Protein AF-A0A8T0HLG1-F1 (afdb_monomer)

Mean predicted aligned error: 7.29 Å

InterPro domains:
  IPR002885 Pentatricopeptide repeat [PF01535] (1-24)
  IPR002885 Pentatricopeptide repeat [PF01535] (26-55)
  IPR002885 Pentatricopeptide repeat [PS51375] (24-58)
  IPR002885 Pentatricopeptide repeat [TIGR00756] (26-59)
  IPR011990 Tetratricopeptide-like helical domain superfamily [G3DSA:1.25.40.10] (1-60)
  IPR046960 Pentatricopeptide repeat-containing protein At4g14850-like, plant [PTHR47926] (1-59)

Organism: Ceratodon purpureus (NCBI:txid3225)

Structure (mmCIF, N/CA/C/O backbone):
data_AF-A0A8T0HLG1-F1
#
_entry.id   AF-A0A8T0HLG1-F1
#
loop_
_atom_site.group_PDB
_atom_site.id
_atom_site.type_symbol
_atom_site.label_atom_id
_atom_site.label_alt_id
_atom_site.label_comp_id
_atom_site.label_asym_id
_atom_site.label_entity_id
_atom_site.label_seq_id
_atom_site.pdbx_PDB_ins_code
_atom_site.Cartn_x
_atom_site.Cartn_y
_atom_site.Cartn_z
_atom_site.occupancy
_atom_site.B_iso_or_equiv
_atom_site.auth_seq_id
_atom_site.auth_comp_id
_atom_site.auth_asym_id
_atom_site.auth_atom_id
_atom_site.pdbx_PDB_model_num
ATOM 1 N N . MET A 1 1 ? 10.672 -16.820 -3.775 1.00 39.59 1 MET A N 1
ATOM 2 C CA . MET A 1 1 ? 10.938 -15.429 -3.328 1.00 39.59 1 MET A CA 1
ATOM 3 C C . MET A 1 1 ? 11.277 -14.459 -4.476 1.00 39.59 1 MET A C 1
ATOM 5 O O . MET A 1 1 ? 11.958 -13.469 -4.254 1.00 39.59 1 MET A O 1
ATOM 9 N N . ASN A 1 2 ? 10.774 -14.691 -5.698 1.00 42.88 2 ASN A N 1
ATOM 10 C CA . ASN A 1 2 ? 11.118 -13.879 -6.877 1.00 42.88 2 ASN A CA 1
ATOM 11 C C . ASN A 1 2 ? 9.89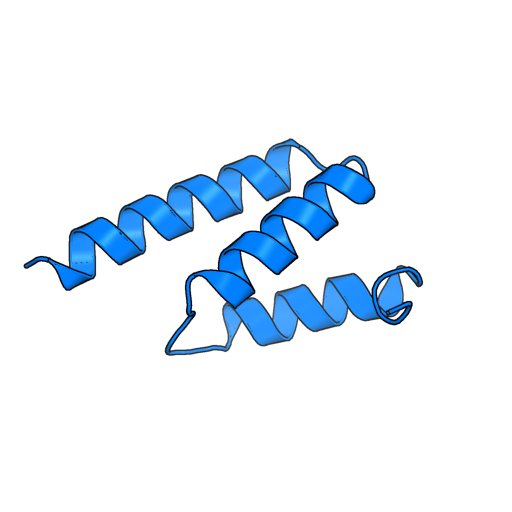2 -13.533 -7.749 1.00 42.88 2 ASN A C 1
ATOM 13 O O . ASN A 1 2 ? 10.043 -13.258 -8.933 1.00 42.88 2 ASN A O 1
ATOM 17 N N . MET A 1 3 ? 8.675 -13.574 -7.192 1.00 52.19 3 MET A N 1
ATOM 18 C CA . MET A 1 3 ? 7.460 -13.360 -7.994 1.00 52.19 3 MET A CA 1
ATOM 19 C C . MET A 1 3 ? 7.197 -11.881 -8.303 1.00 52.19 3 MET A C 1
ATOM 21 O O . MET A 1 3 ? 6.799 -11.561 -9.413 1.00 52.19 3 MET A O 1
ATOM 25 N N . TYR A 1 4 ? 7.580 -10.962 -7.416 1.00 49.69 4 TYR A N 1
ATOM 26 C CA . TYR A 1 4 ? 7.287 -9.531 -7.576 1.00 49.69 4 TYR A CA 1
ATOM 27 C C . TYR A 1 4 ? 8.275 -8.743 -8.459 1.00 49.69 4 TYR A C 1
ATOM 29 O O . TYR A 1 4 ? 8.139 -7.531 -8.583 1.00 49.69 4 TYR A O 1
ATOM 37 N N . LYS A 1 5 ? 9.285 -9.390 -9.068 1.00 47.66 5 LYS A N 1
ATOM 38 C CA . LYS A 1 5 ? 10.346 -8.696 -9.836 1.00 47.66 5 LYS A CA 1
ATOM 39 C C . LYS A 1 5 ? 10.035 -8.446 -11.316 1.00 47.66 5 LYS A C 1
ATOM 41 O O . LYS A 1 5 ? 10.798 -7.743 -11.969 1.00 47.66 5 LYS A O 1
ATOM 46 N N . LYS A 1 6 ? 8.945 -8.983 -11.868 1.00 50.44 6 LYS A N 1
ATO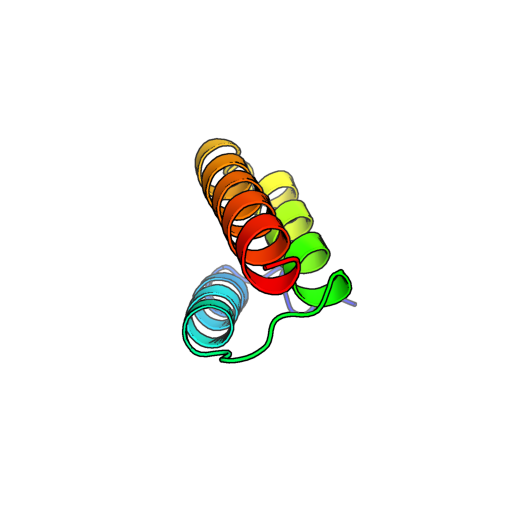M 47 C CA . LYS A 1 6 ? 8.483 -8.607 -13.215 1.00 50.44 6 LYS A CA 1
ATOM 48 C C . LYS A 1 6 ? 7.38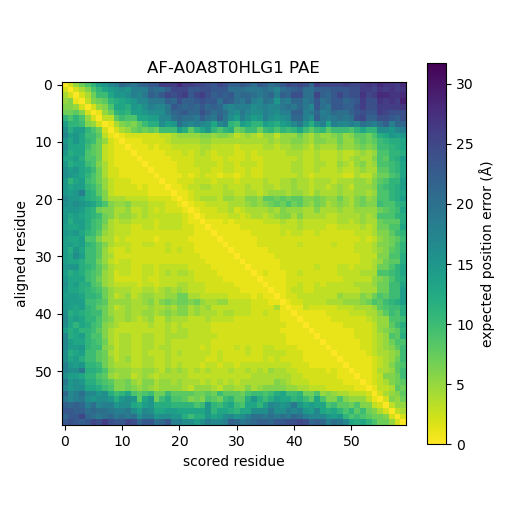0 -7.568 -13.064 1.00 50.44 6 LYS A C 1
ATOM 50 O O . LYS A 1 6 ? 6.401 -7.849 -12.383 1.00 50.44 6 LYS A O 1
ATOM 55 N N . CYS A 1 7 ? 7.515 -6.413 -13.714 1.00 53.59 7 CYS A N 1
ATOM 56 C CA . CYS A 1 7 ? 6.577 -5.285 -13.640 1.00 53.59 7 CYS A CA 1
ATOM 57 C C . CYS A 1 7 ? 5.093 -5.641 -13.890 1.00 53.59 7 CYS A C 1
ATOM 59 O O . CYS A 1 7 ? 4.230 -4.871 -13.492 1.00 53.59 7 CYS A O 1
ATOM 61 N N . GLY A 1 8 ? 4.776 -6.809 -14.469 1.00 57.03 8 GLY A N 1
ATOM 62 C CA . GLY A 1 8 ? 3.404 -7.338 -14.523 1.00 57.03 8 GLY A CA 1
ATOM 63 C C . GLY A 1 8 ? 2.863 -7.820 -13.167 1.00 57.03 8 GLY A C 1
ATOM 64 O O . GLY A 1 8 ? 1.754 -7.474 -12.789 1.00 57.03 8 GLY A O 1
ATOM 65 N N . SER A 1 9 ? 3.675 -8.515 -12.362 1.00 70.62 9 SER A N 1
ATOM 66 C CA . SER A 1 9 ? 3.219 -9.130 -11.105 1.00 70.62 9 SER A CA 1
ATOM 67 C C . SER A 1 9 ? 2.922 -8.119 -9.999 1.00 70.62 9 SER A C 1
ATOM 69 O O . SER A 1 9 ? 2.098 -8.399 -9.133 1.00 70.62 9 SER A O 1
ATOM 71 N N . PHE A 1 10 ? 3.585 -6.961 -9.990 1.00 78.88 10 PHE A N 1
ATOM 72 C CA . PHE A 1 10 ? 3.348 -5.965 -8.946 1.00 78.88 10 PHE A CA 1
ATOM 73 C C . PHE A 1 10 ? 2.074 -5.147 -9.197 1.00 78.88 10 PHE A C 1
ATOM 75 O O . PHE A 1 10 ? 1.341 -4.842 -8.258 1.00 78.88 10 PHE A O 1
ATOM 82 N N . VAL A 1 11 ? 1.764 -4.853 -10.464 1.00 80.19 11 VAL A N 1
ATOM 83 C CA . VAL A 1 11 ? 0.481 -4.245 -10.846 1.00 80.19 11 VAL A CA 1
ATOM 84 C C . VAL A 1 11 ? -0.672 -5.192 -10.510 1.00 80.19 11 VAL A C 1
ATOM 86 O O . VAL A 1 11 ? -1.670 -4.753 -9.941 1.00 80.19 11 VAL A O 1
ATOM 89 N N . ASP A 1 12 ? -0.510 -6.490 -10.771 1.00 82.75 12 ASP A N 1
ATOM 90 C CA . ASP A 1 12 ? -1.487 -7.509 -10.376 1.00 82.75 12 ASP A CA 1
ATOM 91 C C . ASP A 1 12 ? -1.619 -7.608 -8.850 1.00 82.75 12 ASP A C 1
ATOM 93 O O . ASP A 1 12 ? -2.733 -7.607 -8.326 1.00 82.75 12 ASP A O 1
ATOM 97 N N . ALA A 1 13 ? -0.499 -7.595 -8.115 1.00 84.94 13 ALA A N 1
ATOM 98 C CA . ALA A 1 13 ? -0.505 -7.584 -6.651 1.00 84.94 13 ALA A CA 1
ATOM 99 C C . ALA A 1 13 ? -1.261 -6.370 -6.095 1.00 84.94 13 ALA A C 1
ATOM 101 O O . ALA A 1 13 ? -2.056 -6.521 -5.172 1.00 84.94 13 ALA A O 1
ATOM 102 N N . ARG A 1 14 ? -1.095 -5.185 -6.698 1.00 86.44 14 ARG A N 1
ATOM 103 C CA . ARG A 1 14 ? -1.863 -3.983 -6.345 1.00 86.44 14 ARG A CA 1
ATOM 104 C C . ARG A 1 14 ? -3.357 -4.152 -6.618 1.00 86.44 14 ARG A C 1
ATOM 106 O O . ARG A 1 14 ? -4.173 -3.733 -5.804 1.00 86.44 14 ARG A O 1
ATOM 113 N N . GLN A 1 15 ? -3.737 -4.740 -7.751 1.00 86.44 15 GLN A N 1
ATOM 114 C CA . GLN A 1 15 ? -5.151 -4.968 -8.065 1.00 86.44 15 GLN A CA 1
ATOM 115 C C . GLN A 1 15 ? -5.805 -5.937 -7.079 1.00 86.44 15 GLN A C 1
ATOM 117 O O . GLN A 1 15 ? -6.925 -5.684 -6.638 1.00 86.44 15 GLN A O 1
ATOM 122 N N . VAL A 1 16 ? -5.106 -7.015 -6.716 1.00 87.62 16 VAL A N 1
ATOM 123 C CA . VAL A 1 16 ? -5.566 -7.953 -5.686 1.00 87.62 16 VAL A CA 1
ATOM 124 C C . VAL A 1 16 ? -5.666 -7.236 -4.345 1.00 87.62 16 VAL A C 1
ATOM 126 O O . VAL A 1 16 ? -6.720 -7.277 -3.723 1.00 87.62 16 VAL A O 1
ATOM 129 N N . PHE A 1 17 ? -4.627 -6.496 -3.959 1.00 87.62 17 PHE A N 1
ATOM 130 C CA . PHE A 1 17 ? -4.575 -5.725 -2.720 1.00 87.62 17 PHE A CA 1
ATOM 131 C C . PHE A 1 17 ? -5.779 -4.792 -2.542 1.00 87.62 17 PHE A C 1
ATOM 133 O O . PHE A 1 17 ? -6.406 -4.779 -1.487 1.00 87.62 17 PHE A O 1
ATOM 140 N N . VAL A 1 18 ? -6.143 -4.040 -3.585 1.00 84.94 18 VAL A N 1
ATOM 141 C CA . VAL A 1 18 ? -7.292 -3.118 -3.553 1.00 84.94 18 VAL A CA 1
ATOM 142 C C . VAL A 1 18 ? -8.628 -3.861 -3.430 1.00 84.94 18 VAL A C 1
ATOM 144 O O . VAL A 1 18 ? -9.572 -3.324 -2.860 1.00 84.94 18 VAL A O 1
ATOM 147 N N . ARG A 1 19 ? -8.724 -5.092 -3.945 1.00 86.25 19 ARG A N 1
ATOM 148 C CA . ARG A 1 19 ? -9.939 -5.920 -3.870 1.00 86.25 19 ARG A CA 1
ATOM 149 C C . ARG A 1 19 ? -10.053 -6.725 -2.572 1.00 86.25 19 ARG A C 1
ATOM 151 O O . ARG A 1 19 ? -11.120 -7.274 -2.312 1.00 86.25 19 ARG A O 1
ATOM 158 N N . MET A 1 20 ? -8.988 -6.826 -1.777 1.00 85.44 20 MET A N 1
ATOM 159 C CA . MET A 1 20 ? -9.018 -7.534 -0.496 1.00 85.44 20 MET A CA 1
ATOM 160 C C . MET A 1 20 ? -9.875 -6.761 0.514 1.00 85.44 20 MET A C 1
ATOM 162 O O . MET A 1 20 ? -9.579 -5.608 0.830 1.00 85.44 20 MET A O 1
ATOM 166 N N . GLN A 1 21 ? -10.926 -7.411 1.024 1.00 82.00 21 GLN A N 1
ATOM 167 C CA . GLN A 1 21 ? -11.762 -6.863 2.099 1.00 82.00 21 GLN A CA 1
ATOM 168 C C . GLN A 1 21 ? -10.982 -6.747 3.409 1.00 82.00 21 GLN A C 1
ATOM 170 O O . GLN A 1 21 ? -11.047 -5.715 4.065 1.00 82.00 21 GLN A O 1
ATOM 175 N N . GLU A 1 22 ? -10.193 -7.768 3.741 1.00 80.12 22 GLU A N 1
ATOM 176 C CA . GLU A 1 22 ? -9.346 -7.794 4.929 1.00 80.12 22 GLU A CA 1
ATOM 177 C C . GLU A 1 22 ? -7.880 -7.842 4.510 1.00 80.12 22 GLU A C 1
ATOM 179 O O . GLU A 1 22 ? -7.477 -8.672 3.691 1.00 80.12 22 GLU A O 1
ATOM 184 N N . LYS A 1 23 ? -7.078 -6.923 5.051 1.00 85.88 23 LYS A N 1
ATOM 185 C CA . LYS A 1 23 ? -5.650 -6.802 4.748 1.00 85.88 23 LYS A CA 1
ATOM 186 C C . LYS A 1 23 ? -4.877 -6.903 6.051 1.00 85.88 23 LYS A C 1
ATOM 188 O O . LYS A 1 23 ? -4.979 -6.032 6.912 1.00 85.88 23 LYS A O 1
ATOM 193 N N . ASP A 1 24 ? -4.100 -7.967 6.192 1.00 84.94 24 ASP A N 1
ATOM 194 C CA . ASP A 1 24 ? -3.257 -8.170 7.364 1.00 84.94 24 ASP A CA 1
ATOM 195 C C . ASP A 1 24 ? -1.970 -7.328 7.299 1.00 84.94 24 ASP A C 1
ATOM 197 O O . ASP A 1 24 ? -1.570 -6.800 6.256 1.00 84.94 24 ASP A O 1
ATOM 201 N N . MET A 1 25 ? -1.288 -7.198 8.442 1.00 84.50 25 MET A N 1
ATOM 202 C CA . MET A 1 25 ? -0.045 -6.421 8.549 1.00 84.50 25 MET A CA 1
ATOM 203 C C . MET A 1 25 ? 1.029 -6.900 7.559 1.00 84.50 25 MET A C 1
ATOM 205 O O . MET A 1 25 ? 1.832 -6.101 7.069 1.00 84.50 25 MET A O 1
ATOM 209 N N . PHE A 1 26 ? 1.031 -8.195 7.246 1.00 85.25 26 PHE A N 1
ATOM 210 C CA . PHE A 1 26 ? 1.948 -8.783 6.283 1.00 85.25 26 PHE A CA 1
ATOM 211 C C . PHE A 1 26 ? 1.687 -8.261 4.862 1.00 85.25 26 PHE A C 1
ATOM 213 O O . PHE A 1 26 ? 2.623 -7.819 4.192 1.00 85.25 26 PHE A O 1
ATOM 220 N N . THR A 1 27 ? 0.427 -8.224 4.428 1.00 88.00 27 THR A N 1
ATOM 221 C CA . THR A 1 27 ? 0.005 -7.744 3.106 1.00 88.00 27 THR A CA 1
ATOM 222 C C . THR A 1 27 ? 0.377 -6.271 2.909 1.00 88.00 27 THR A C 1
ATOM 224 O O . THR A 1 27 ? 0.970 -5.913 1.886 1.00 88.00 27 THR A O 1
ATOM 227 N N . TRP A 1 28 ? 0.123 -5.422 3.909 1.00 90.69 28 TRP A N 1
ATOM 228 C CA . TRP A 1 28 ? 0.543 -4.013 3.897 1.00 90.69 28 TRP A CA 1
ATOM 229 C C . TRP A 1 28 ? 2.057 -3.856 3.746 1.00 90.69 28 TRP A C 1
ATOM 231 O O . TRP A 1 28 ? 2.542 -3.128 2.876 1.00 90.69 28 TRP A O 1
ATOM 241 N N . TH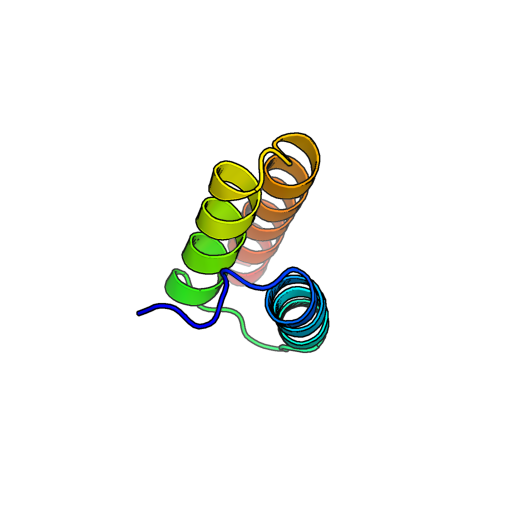R A 1 29 ? 2.811 -4.593 4.563 1.00 88.81 29 THR A N 1
ATOM 242 C CA . THR A 1 29 ? 4.278 -4.551 4.573 1.00 88.81 29 THR A CA 1
ATOM 243 C C . THR A 1 29 ? 4.857 -5.014 3.237 1.00 88.81 29 THR A C 1
ATOM 245 O O . THR A 1 29 ? 5.842 -4.452 2.746 1.00 88.81 29 THR A O 1
ATOM 248 N N . MET A 1 30 ? 4.233 -6.014 2.611 1.00 89.81 30 MET A N 1
ATOM 249 C CA . MET A 1 30 ? 4.636 -6.525 1.305 1.00 89.81 30 MET A CA 1
ATOM 250 C C . MET A 1 30 ? 4.451 -5.475 0.203 1.00 89.81 30 MET A C 1
ATOM 252 O O . MET A 1 30 ? 5.372 -5.279 -0.596 1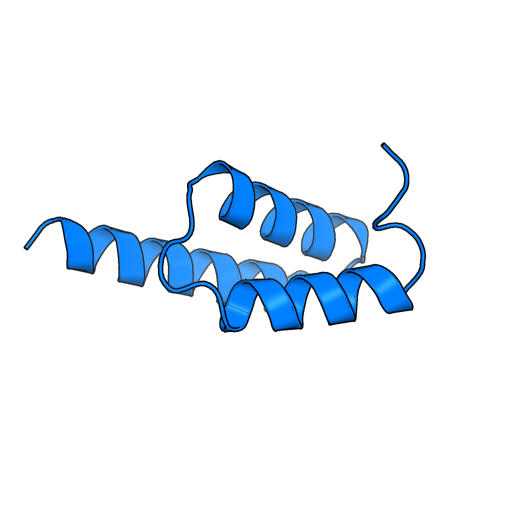.00 89.81 30 MET A O 1
ATOM 256 N N . MET A 1 31 ? 3.322 -4.758 0.189 1.00 90.69 31 MET A N 1
ATOM 257 C CA . MET A 1 31 ? 3.087 -3.666 -0.763 1.00 90.69 31 MET A CA 1
ATOM 258 C C . MET A 1 31 ? 4.056 -2.503 -0.539 1.00 90.69 31 MET A C 1
ATOM 260 O O . MET A 1 31 ? 4.696 -2.064 -1.494 1.00 90.69 31 MET A O 1
ATOM 264 N N . LEU A 1 32 ? 4.247 -2.064 0.710 1.00 90.06 32 LEU A N 1
ATOM 265 C CA . LEU A 1 32 ? 5.202 -1.005 1.070 1.00 90.06 32 LEU A CA 1
ATOM 266 C C . LEU A 1 32 ? 6.624 -1.334 0.612 1.00 90.06 32 LEU A C 1
ATOM 268 O O . LEU A 1 32 ? 7.277 -0.539 -0.065 1.00 90.06 32 LEU A O 1
ATOM 272 N N . THR A 1 33 ? 7.085 -2.546 0.922 1.00 88.19 33 THR A N 1
ATOM 273 C CA . THR A 1 33 ? 8.417 -3.014 0.527 1.00 88.19 33 THR A CA 1
ATOM 274 C C . THR A 1 33 ? 8.536 -3.142 -0.992 1.00 88.19 33 THR A C 1
ATOM 276 O O . THR A 1 33 ? 9.598 -2.870 -1.553 1.00 88.19 33 THR A O 1
ATOM 279 N N . GLY A 1 34 ? 7.466 -3.558 -1.674 1.00 88.31 34 GLY A N 1
ATOM 280 C CA . GLY A 1 34 ? 7.419 -3.632 -3.131 1.00 88.31 34 GLY A CA 1
ATOM 281 C C . GLY A 1 34 ? 7.551 -2.257 -3.785 1.00 88.31 34 GLY A C 1
ATOM 282 O O . GLY A 1 34 ? 8.415 -2.080 -4.641 1.00 88.31 34 GLY A O 1
ATOM 283 N N . TYR A 1 35 ? 6.790 -1.266 -3.319 1.00 88.25 35 TYR A N 1
ATOM 284 C CA . TYR A 1 35 ? 6.890 0.115 -3.795 1.00 88.25 35 TYR A CA 1
ATOM 285 C C . TYR A 1 35 ? 8.266 0.735 -3.518 1.00 88.25 35 TYR A C 1
ATOM 287 O O . TYR A 1 35 ? 8.851 1.341 -4.417 1.00 88.25 35 TYR A O 1
ATOM 295 N N . ALA A 1 36 ? 8.834 0.516 -2.328 1.00 85.94 36 ALA A N 1
ATOM 296 C CA . ALA A 1 36 ? 10.180 0.983 -1.988 1.00 85.94 36 ALA A CA 1
ATOM 297 C C . ALA A 1 36 ? 11.257 0.375 -2.906 1.00 85.94 36 ALA A C 1
ATOM 299 O O . ALA A 1 36 ? 12.134 1.083 -3.394 1.00 85.94 36 ALA A O 1
ATOM 300 N N . LYS A 1 37 ? 11.168 -0.931 -3.196 1.00 85.62 37 LYS A N 1
ATOM 301 C CA . LYS A 1 37 ? 12.113 -1.635 -4.083 1.00 85.62 37 LYS A CA 1
ATOM 302 C C . LYS A 1 37 ? 11.985 -1.242 -5.551 1.00 85.62 37 LYS A C 1
ATOM 304 O O . LYS A 1 37 ? 12.966 -1.338 -6.281 1.00 85.62 37 LYS A O 1
ATOM 309 N N . LEU A 1 38 ? 10.792 -0.848 -5.983 1.00 85.38 38 LEU A N 1
ATOM 310 C CA . LEU A 1 38 ? 10.527 -0.412 -7.352 1.00 85.38 38 LEU A CA 1
ATOM 311 C C . LEU A 1 38 ? 10.802 1.085 -7.568 1.00 85.38 38 LEU A C 1
ATOM 313 O O . LEU A 1 38 ? 10.694 1.554 -8.696 1.00 85.38 38 LEU A O 1
ATOM 317 N N . GLY A 1 39 ? 11.180 1.825 -6.519 1.00 86.75 39 GLY A N 1
ATOM 318 C CA . GLY A 1 39 ? 11.479 3.254 -6.619 1.00 86.75 39 GLY A CA 1
ATOM 319 C C . GLY A 1 39 ? 10.233 4.135 -6.719 1.00 86.75 39 GLY A C 1
ATOM 320 O O . GLY A 1 39 ? 10.298 5.214 -7.299 1.00 86.75 39 GLY A O 1
ATOM 321 N N . TYR A 1 40 ? 9.109 3.696 -6.144 1.00 87.56 40 TYR A N 1
ATOM 322 C CA . TYR A 1 40 ? 7.840 4.433 -6.115 1.00 87.56 40 TYR A CA 1
ATOM 323 C C . TYR A 1 40 ? 7.492 4.895 -4.683 1.00 87.56 40 TYR A C 1
ATOM 325 O O . TYR A 1 40 ? 6.545 4.384 -4.079 1.00 87.56 40 TYR A O 1
ATOM 333 N N . PRO A 1 41 ? 8.246 5.847 -4.100 1.00 85.50 41 PRO A N 1
ATOM 334 C CA . PRO A 1 41 ? 8.059 6.275 -2.712 1.00 85.50 41 PRO A CA 1
ATOM 335 C C . PRO A 1 41 ? 6.702 6.949 -2.460 1.00 85.50 41 PRO A C 1
ATOM 337 O O . PRO A 1 41 ? 6.129 6.773 -1.390 1.00 85.50 41 PRO A O 1
ATOM 340 N N . GLU A 1 42 ? 6.150 7.666 -3.442 1.00 89.44 42 GLU A N 1
ATOM 341 C CA . GLU A 1 42 ? 4.830 8.300 -3.315 1.00 89.44 42 GLU A CA 1
ATOM 342 C C . GLU A 1 42 ? 3.705 7.272 -3.159 1.00 89.44 42 GLU A C 1
ATOM 344 O O . GLU A 1 42 ? 2.803 7.442 -2.342 1.00 89.44 42 GLU A O 1
ATOM 349 N N . GLU A 1 43 ? 3.765 6.173 -3.911 1.00 86.75 43 GLU A N 1
ATOM 350 C CA . GLU A 1 43 ? 2.777 5.102 -3.790 1.00 86.75 43 GLU A CA 1
ATOM 351 C C . GLU A 1 43 ? 2.955 4.324 -2.481 1.00 86.75 43 GLU A C 1
ATOM 353 O O . GLU A 1 43 ? 1.962 3.964 -1.850 1.00 86.75 43 GLU A O 1
ATOM 358 N N . ALA A 1 44 ? 4.197 4.134 -2.015 1.00 88.62 44 ALA A N 1
ATOM 359 C CA . ALA A 1 44 ? 4.447 3.590 -0.680 1.00 88.62 44 ALA A CA 1
ATOM 360 C C . ALA A 1 44 ? 3.800 4.469 0.404 1.00 88.62 44 ALA A C 1
ATOM 362 O O . ALA A 1 44 ? 3.131 3.954 1.297 1.00 88.62 44 ALA A O 1
ATOM 363 N N . TYR A 1 45 ? 3.933 5.793 0.296 1.00 89.69 45 TYR A N 1
ATOM 364 C CA . TYR A 1 45 ? 3.3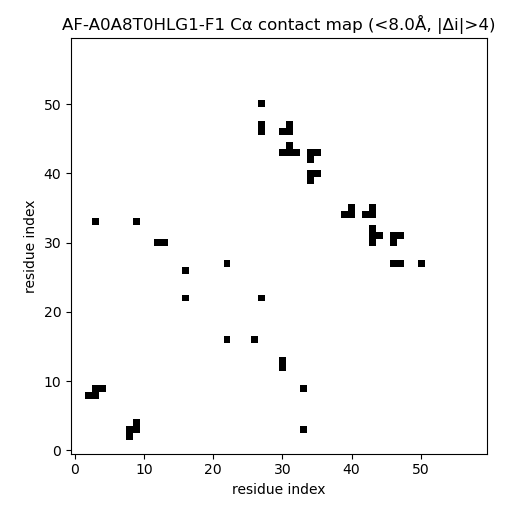30 6.729 1.242 1.00 89.69 45 TYR A CA 1
ATOM 365 C C . TYR A 1 45 ? 1.796 6.640 1.257 1.00 89.69 45 TYR A C 1
ATOM 367 O O . TYR A 1 45 ? 1.202 6.537 2.328 1.00 89.69 45 TYR A O 1
ATOM 375 N N . LYS A 1 46 ? 1.151 6.582 0.082 1.00 89.69 46 LYS A N 1
ATOM 376 C CA . LYS A 1 46 ? -0.313 6.408 -0.027 1.00 89.69 46 LYS A CA 1
ATOM 377 C C . LYS A 1 46 ? -0.800 5.118 0.637 1.00 89.69 46 LYS A C 1
ATOM 379 O O . LYS A 1 46 ? -1.829 5.121 1.306 1.00 89.69 46 LYS A O 1
ATOM 384 N N . ILE A 1 47 ? -0.067 4.017 0.462 1.00 89.12 47 ILE A N 1
ATOM 385 C CA . ILE A 1 47 ? -0.386 2.741 1.116 1.00 89.12 47 ILE A CA 1
ATOM 386 C C . ILE A 1 47 ? -0.220 2.849 2.634 1.00 89.12 47 ILE A C 1
ATOM 388 O O . ILE A 1 47 ? -1.077 2.357 3.361 1.00 89.12 47 ILE A O 1
ATOM 392 N N . ASN A 1 48 ? 0.830 3.511 3.125 1.00 88.56 48 ASN A N 1
ATOM 393 C CA . ASN A 1 48 ? 1.017 3.708 4.564 1.00 88.56 48 ASN A CA 1
ATOM 394 C C . ASN A 1 48 ? -0.122 4.536 5.181 1.00 88.56 48 ASN A C 1
ATOM 396 O O . ASN A 1 48 ? -0.667 4.167 6.215 1.00 88.56 48 ASN A O 1
ATOM 400 N N . GLU A 1 49 ? -0.534 5.616 4.517 1.00 90.50 49 GLU A N 1
ATOM 401 C CA . GLU A 1 49 ? -1.643 6.453 4.987 1.00 90.50 49 GLU A CA 1
ATOM 402 C C . GLU A 1 49 ? -2.972 5.673 5.023 1.00 90.50 49 GLU A C 1
ATOM 404 O O . GLU A 1 49 ? -3.755 5.790 5.968 1.00 90.50 49 GLU A O 1
ATOM 409 N N . LEU A 1 50 ? -3.228 4.837 4.010 1.00 87.31 50 LEU A N 1
ATOM 410 C CA . LEU A 1 50 ? -4.413 3.979 3.976 1.00 87.31 50 LEU A CA 1
ATOM 411 C C . LEU A 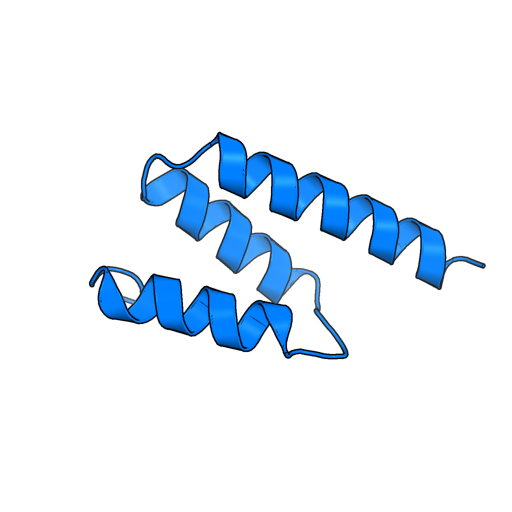1 50 ? -4.391 2.942 5.112 1.00 87.31 50 LEU A C 1
ATOM 413 O O . LEU A 1 50 ? -5.420 2.714 5.745 1.00 87.31 50 LEU A O 1
ATOM 417 N N . MET A 1 51 ? -3.223 2.364 5.403 1.00 85.88 51 MET A N 1
ATOM 418 C CA . MET A 1 51 ? -3.025 1.431 6.515 1.00 85.88 51 MET A CA 1
ATOM 419 C C . MET A 1 51 ? -3.354 2.071 7.866 1.00 85.88 51 MET A C 1
ATOM 421 O O . MET A 1 51 ? -4.013 1.453 8.701 1.00 85.88 51 MET A O 1
ATOM 425 N N . GLU A 1 52 ? -2.899 3.304 8.092 1.00 85.69 52 GLU A N 1
ATOM 426 C CA . GLU A 1 52 ? -3.182 4.058 9.316 1.00 85.69 52 GLU A CA 1
ATOM 427 C C . GLU A 1 52 ? -4.676 4.364 9.446 1.00 85.69 52 GLU A C 1
ATOM 429 O O . GLU A 1 52 ? -5.253 4.150 10.512 1.00 85.69 52 GLU A O 1
ATOM 434 N N . LYS A 1 53 ? -5.332 4.775 8.354 1.00 84.44 53 LYS A N 1
ATOM 435 C CA . LYS A 1 53 ? -6.784 5.013 8.328 1.00 84.44 53 LYS A CA 1
ATOM 436 C C . LYS A 1 53 ? -7.587 3.746 8.629 1.00 84.44 53 LYS A C 1
ATOM 438 O O . LYS A 1 53 ? -8.513 3.807 9.435 1.00 84.44 53 LYS A O 1
ATOM 443 N N . GLU A 1 54 ? -7.235 2.609 8.023 1.00 80.25 54 GLU A N 1
ATOM 444 C CA . GLU A 1 54 ? -7.922 1.337 8.288 1.00 80.25 54 GLU A CA 1
ATOM 445 C C . GLU A 1 54 ? -7.698 0.872 9.735 1.00 80.25 54 GLU A C 1
ATOM 447 O O . GLU A 1 54 ? -8.664 0.501 10.398 1.00 80.25 54 GLU A O 1
ATOM 452 N N . ARG A 1 55 ? -6.476 0.980 10.278 1.00 71.31 55 ARG A N 1
ATOM 453 C CA . ARG A 1 55 ? -6.206 0.660 11.693 1.00 71.31 55 ARG A CA 1
ATOM 454 C C . ARG A 1 55 ? -7.065 1.485 12.642 1.00 71.31 55 ARG A C 1
ATOM 456 O O . ARG A 1 55 ? -7.756 0.922 13.479 1.00 71.31 55 ARG A O 1
ATOM 463 N N . VAL A 1 56 ? -7.101 2.799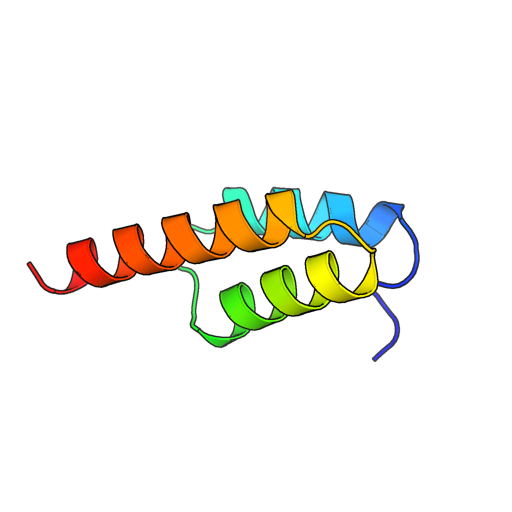 12.438 1.00 62.25 56 VAL A N 1
ATOM 464 C CA . VAL A 1 56 ? -7.907 3.715 13.258 1.00 62.25 56 VAL A CA 1
ATOM 465 C C . VAL A 1 56 ? -9.411 3.416 13.156 1.00 62.25 56 VAL A C 1
ATOM 467 O O . VAL A 1 56 ? -10.151 3.706 14.093 1.00 62.25 56 VAL A O 1
ATOM 470 N N . SER A 1 57 ? -9.883 2.837 12.046 1.00 61.34 57 SER A N 1
ATOM 471 C CA . SER A 1 57 ? -11.294 2.463 11.875 1.00 61.34 57 SER A CA 1
ATOM 472 C C . SER A 1 57 ? -11.689 1.135 12.526 1.00 61.34 57 SER A C 1
ATOM 474 O O . SER A 1 57 ? -12.859 0.966 12.849 1.00 61.34 57 SER A O 1
ATOM 476 N N . VAL A 1 58 ? -10.745 0.209 12.729 1.00 57.72 58 VAL A N 1
ATOM 477 C CA . VAL A 1 58 ? -11.006 -1.086 13.390 1.00 57.72 58 VAL A CA 1
ATOM 478 C C . VAL A 1 58 ? -11.052 -0.937 14.917 1.00 57.72 58 VAL A C 1
ATOM 480 O O . VAL A 1 58 ? -11.706 -1.726 15.591 1.00 57.72 58 VAL A O 1
ATOM 483 N N . ASP A 1 59 ? -10.419 0.103 15.463 1.00 57.31 59 ASP A N 1
ATOM 484 C CA . ASP A 1 59 ? -10.400 0.412 16.899 1.00 57.31 59 ASP A CA 1
ATOM 485 C C . ASP A 1 59 ? -11.659 1.163 17.408 1.00 57.31 59 ASP A C 1
ATOM 487 O O . ASP A 1 59 ? -11.634 1.714 18.514 1.00 57.31 59 ASP A O 1
ATOM 491 N N . LYS A 1 60 ? -12.756 1.234 16.634 1.00 45.44 60 LYS A N 1
ATOM 492 C CA . LYS A 1 60 ? -13.940 2.052 16.961 1.00 45.44 60 LYS A CA 1
ATOM 493 C C . LYS A 1 60 ? -15.271 1.310 16.935 1.00 45.44 60 LYS A C 1
ATOM 495 O O . LYS A 1 60 ? -15.479 0.485 16.023 1.00 45.44 60 LYS A O 1
#

pLDDT: mean 78.48, std 14.71, range [39.59, 90.69]

Solvent-accessible surface area 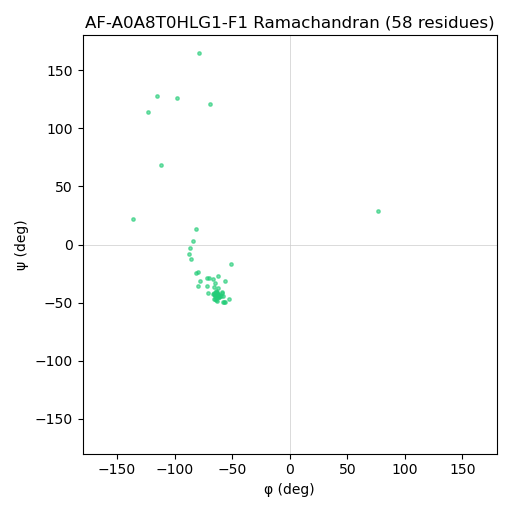(backbone atoms only — not comparable to full-atom values): 3599 Å² total; per-residue (Å²): 144,72,70,68,78,45,82,67,44,43,55,50,49,49,55,51,56,74,68,46,90,76,79,53,74,65,57,53,50,51,52,35,52,48,25,56,75,71,71,36,59,70,60,23,50,54,52,52,54,51,51,53,53,53,53,62,56,71,78,106

Sequence (60 aa):
MNMYKKCGSFVDARQVFVRMQEKDMFTWTMMLTGYAKLGYPEEAYKINELMEKERVSVDK

Foldseek 3Di:
DCQLPPPVRLVVLVVVVVVDPDADPVSLVVNLVSCVVVVNNVVSVVSVVVVVVVVVVVVD

Radius of gyration: 11.82 Å; Cα contacts (8 Å, |Δi|>4): 27; chains: 1; bounding box: 26×24×32 Å

Nearest PDB structures (foldseek):
  4ozs-assembly1_A  TM=8.942E-01  e=1.019E-01  synthetic construct
  6een-assembly1_A  TM=8.790E-01  e=3.078E-01  Zea mays
  6een-assembly1_C  TM=8.782E-01  e=3.741E-01  Zea mays
  6een-assembly1_D  TM=8.792E-01  e=4.547E-01  Zea mays
  4m57-assembly1_A  TM=9.172E-01  e=3.412E+00  Zea mays

Secondary structure (DSSP, 8-state):
--GGGSHHHHHHHHHHHHH-SS--HHHHHHHHHHHHHHT-HHHHHHHHHHHHHHHHHHT-